Protein AF-A0A7W6WYX1-F1 (afdb_monomer)

Structure (mmCIF, N/CA/C/O backbone):
data_AF-A0A7W6WYX1-F1
#
_entry.id   AF-A0A7W6WYX1-F1
#
loop_
_atom_site.group_PDB
_atom_site.id
_atom_site.type_symbol
_atom_site.label_atom_id
_atom_site.label_alt_id
_atom_site.label_comp_id
_atom_site.label_asym_id
_atom_site.label_entity_id
_atom_site.label_seq_id
_atom_site.pdbx_PDB_ins_code
_atom_site.Cartn_x
_atom_site.Cartn_y
_atom_site.Cartn_z
_atom_site.occupancy
_atom_site.B_iso_or_equiv
_atom_site.auth_seq_id
_atom_site.auth_comp_id
_atom_site.auth_asym_id
_atom_site.auth_atom_id
_atom_site.pdbx_PDB_model_num
ATOM 1 N N . MET A 1 1 ? 3.612 -6.960 -27.242 1.00 79.12 1 MET A N 1
ATOM 2 C CA . MET A 1 1 ? 4.574 -7.527 -26.271 1.00 79.12 1 MET A CA 1
ATOM 3 C C . MET A 1 1 ? 4.546 -6.633 -25.048 1.00 79.12 1 MET A C 1
ATOM 5 O O . MET A 1 1 ? 4.596 -5.424 -25.233 1.00 79.12 1 MET A O 1
ATOM 9 N N . LEU A 1 2 ? 4.389 -7.190 -23.848 1.00 91.19 2 LEU A N 1
ATOM 10 C CA . LEU A 1 2 ? 4.328 -6.389 -22.624 1.00 91.19 2 LEU A CA 1
ATOM 11 C C . LEU A 1 2 ? 5.716 -5.837 -22.250 1.00 91.19 2 LEU A C 1
ATOM 13 O O . LEU A 1 2 ? 6.714 -6.540 -22.471 1.00 91.19 2 LEU A O 1
ATOM 17 N N . PRO A 1 3 ? 5.795 -4.624 -21.671 1.00 95.12 3 PRO A N 1
ATOM 18 C CA . PRO A 1 3 ? 7.022 -4.099 -21.080 1.00 95.12 3 PRO A CA 1
ATOM 19 C C . PRO A 1 3 ? 7.662 -5.089 -20.085 1.00 95.12 3 PRO A C 1
ATOM 21 O O . PRO A 1 3 ? 6.947 -5.864 -19.443 1.00 95.12 3 PRO A O 1
ATOM 24 N N . PRO A 1 4 ? 9.003 -5.128 -19.949 1.00 96.19 4 PRO A N 1
ATOM 25 C CA . PRO A 1 4 ? 9.671 -6.074 -19.052 1.00 96.19 4 PRO A CA 1
ATOM 26 C C . PRO A 1 4 ? 9.230 -5.978 -17.587 1.00 96.19 4 PRO A C 1
ATOM 28 O O . PRO A 1 4 ? 9.061 -7.011 -16.946 1.00 96.19 4 PRO A O 1
ATOM 31 N N . ASP A 1 5 ? 9.017 -4.765 -17.080 1.00 97.50 5 ASP A N 1
ATOM 32 C CA . ASP A 1 5 ? 8.541 -4.503 -15.720 1.00 97.50 5 ASP A CA 1
ATOM 33 C C . ASP A 1 5 ? 7.114 -5.029 -15.510 1.00 97.50 5 ASP A C 1
ATOM 35 O O . ASP A 1 5 ? 6.855 -5.708 -14.517 1.00 97.50 5 ASP A O 1
ATOM 39 N N . GLN A 1 6 ? 6.227 -4.834 -16.492 1.00 98.06 6 GLN A N 1
ATOM 40 C CA . GLN A 1 6 ? 4.883 -5.414 -16.466 1.00 98.06 6 GLN A CA 1
ATOM 41 C C . GLN A 1 6 ? 4.912 -6.947 -16.449 1.00 98.06 6 GLN A C 1
ATOM 43 O O . GLN A 1 6 ? 4.190 -7.565 -15.674 1.00 98.06 6 GLN A O 1
ATOM 48 N N . ARG A 1 7 ? 5.775 -7.582 -17.254 1.00 97.62 7 ARG A N 1
ATOM 49 C CA . ARG A 1 7 ? 5.896 -9.053 -17.262 1.00 97.62 7 ARG A CA 1
ATOM 50 C C . ARG A 1 7 ? 6.354 -9.611 -15.917 1.00 97.62 7 ARG A C 1
ATOM 52 O O . ARG A 1 7 ? 5.877 -10.666 -15.516 1.00 97.62 7 ARG A O 1
ATOM 59 N N . LEU A 1 8 ? 7.283 -8.929 -15.243 1.00 97.88 8 LEU A N 1
ATOM 60 C CA . LEU A 1 8 ? 7.735 -9.320 -13.906 1.00 97.88 8 LEU A CA 1
ATOM 61 C C . LEU A 1 8 ? 6.602 -9.197 -12.887 1.00 97.88 8 LEU A C 1
ATOM 63 O O . LEU A 1 8 ? 6.393 -10.112 -12.100 1.00 97.88 8 LEU A O 1
ATOM 67 N N . PHE A 1 9 ? 5.844 -8.102 -12.938 1.00 98.38 9 PHE A N 1
ATOM 68 C CA . PHE A 1 9 ? 4.691 -7.906 -12.066 1.00 98.38 9 PHE A CA 1
ATOM 69 C C . PHE A 1 9 ? 3.618 -8.978 -12.283 1.00 98.38 9 PHE A C 1
ATOM 71 O O . PHE A 1 9 ? 3.158 -9.597 -11.329 1.00 98.38 9 PHE A O 1
ATOM 78 N N . GLU A 1 10 ? 3.256 -9.251 -13.537 1.00 98.00 10 GLU A N 1
ATOM 79 C CA . GLU A 1 10 ? 2.283 -10.294 -13.868 1.00 98.00 10 GLU A CA 1
ATOM 80 C C . GLU A 1 10 ? 2.762 -11.687 -13.445 1.00 98.00 10 GLU A C 1
ATOM 82 O O . GLU A 1 10 ? 1.959 -12.472 -12.946 1.00 98.00 10 GLU A O 1
ATOM 87 N N . ALA A 1 11 ? 4.058 -11.989 -13.577 1.00 98.12 11 ALA A N 1
ATOM 88 C CA . ALA A 1 11 ? 4.630 -13.235 -13.073 1.00 98.12 11 ALA A CA 1
ATOM 89 C C . ALA A 1 11 ? 4.517 -13.345 -11.543 1.00 98.12 11 ALA A C 1
ATOM 91 O O . ALA A 1 11 ? 4.150 -14.405 -11.037 1.00 98.12 11 ALA A O 1
ATOM 92 N N . ASP A 1 12 ? 4.752 -12.251 -10.812 1.00 98.44 12 ASP A N 1
ATOM 93 C CA . ASP A 1 12 ? 4.635 -12.225 -9.350 1.00 98.44 12 ASP A CA 1
ATOM 94 C C . ASP A 1 12 ? 3.190 -12.435 -8.883 1.00 98.44 12 ASP A C 1
ATOM 96 O O . ASP A 1 12 ? 2.964 -13.119 -7.887 1.00 98.44 12 ASP A O 1
ATOM 100 N N . LEU A 1 13 ? 2.198 -11.958 -9.640 1.00 98.31 13 LEU A N 1
ATOM 101 C CA . LEU A 1 13 ? 0.783 -12.253 -9.379 1.00 98.31 13 LEU A CA 1
ATOM 102 C C . LEU A 1 13 ? 0.410 -13.726 -9.608 1.00 98.31 13 LEU A C 1
ATOM 104 O O . LEU A 1 13 ? -0.584 -14.203 -9.066 1.00 98.31 13 LEU A O 1
ATOM 108 N N . GLN A 1 14 ? 1.186 -14.461 -10.408 1.00 98.31 14 GLN A N 1
ATOM 109 C CA . GLN A 1 14 ? 1.001 -15.904 -10.608 1.00 98.31 14 GLN A CA 1
ATOM 110 C C . GLN A 1 14 ? 1.846 -16.752 -9.645 1.00 98.31 14 GLN A C 1
ATOM 112 O O . GLN A 1 14 ? 1.721 -17.982 -9.634 1.00 98.31 14 GLN A O 1
ATOM 117 N N . SER A 1 15 ? 2.688 -16.121 -8.821 1.00 98.56 15 SER A N 1
ATOM 118 C CA . SER A 1 15 ? 3.536 -16.812 -7.849 1.00 98.56 15 SER A CA 1
ATOM 119 C C . SER A 1 15 ? 2.704 -17.592 -6.825 1.00 98.56 15 SER A C 1
ATOM 121 O O . SER A 1 15 ? 1.497 -17.378 -6.660 1.00 98.56 15 SER A O 1
ATOM 123 N N . THR A 1 16 ? 3.321 -18.572 -6.170 1.00 98.56 16 THR A N 1
ATOM 124 C CA . THR A 1 16 ? 2.636 -19.343 -5.120 1.00 98.56 16 THR A CA 1
ATOM 125 C C . THR A 1 16 ? 2.392 -18.462 -3.901 1.00 98.56 16 THR A C 1
ATOM 127 O O . THR A 1 16 ? 1.328 -18.528 -3.303 1.00 98.56 16 THR A O 1
ATOM 130 N N . GLU A 1 17 ? 3.347 -17.594 -3.598 1.00 98.56 17 GLU A N 1
ATOM 131 C CA . GLU A 1 17 ? 3.376 -16.656 -2.488 1.00 98.56 17 GLU A CA 1
ATOM 132 C C . GLU A 1 17 ? 2.204 -15.671 -2.577 1.00 98.56 17 GLU A C 1
ATOM 134 O O . GLU A 1 17 ? 1.422 -15.540 -1.634 1.00 98.56 17 GLU A O 1
ATOM 139 N N . TYR A 1 18 ? 1.995 -15.059 -3.750 1.00 98.81 18 TYR A N 1
ATOM 140 C CA . TYR A 1 18 ? 0.855 -14.166 -3.959 1.00 98.81 18 TYR A CA 1
ATOM 141 C C . TYR A 1 18 ? -0.479 -14.906 -3.817 1.00 98.81 18 TYR A C 1
ATOM 143 O O . TYR A 1 18 ? -1.392 -14.428 -3.135 1.00 98.81 18 TYR A O 1
ATOM 151 N N . ARG A 1 19 ? -0.595 -16.080 -4.454 1.00 98.62 19 ARG A N 1
ATOM 152 C CA . ARG A 1 19 ? -1.829 -16.878 -4.460 1.00 98.62 19 ARG A CA 1
ATOM 153 C C . ARG A 1 19 ? -2.173 -17.442 -3.084 1.00 98.62 19 ARG A C 1
ATOM 155 O O . ARG A 1 19 ? -3.355 -17.536 -2.772 1.00 98.62 19 ARG A O 1
ATOM 162 N N . ASP A 1 20 ? -1.184 -17.791 -2.268 1.00 98.69 20 ASP A N 1
ATOM 163 C CA . ASP A 1 20 ? -1.392 -18.282 -0.904 1.00 98.69 20 ASP A CA 1
ATOM 164 C C . ASP A 1 20 ? -1.987 -17.190 -0.004 1.00 98.69 20 ASP A C 1
ATOM 166 O O . ASP A 1 20 ? -3.011 -17.413 0.643 1.00 98.69 20 ASP A O 1
ATOM 170 N N . GLY A 1 21 ? -1.433 -15.974 -0.026 1.00 98.69 21 GLY A N 1
ATOM 171 C CA . GLY A 1 21 ? -2.019 -14.861 0.725 1.00 98.69 21 GLY A CA 1
ATOM 172 C C . GLY A 1 21 ? -3.404 -14.450 0.219 1.00 98.69 21 GLY A C 1
ATOM 173 O O . GLY A 1 21 ? -4.291 -14.160 1.026 1.00 98.69 21 GLY A O 1
ATOM 174 N N . ALA A 1 22 ? -3.640 -14.528 -1.096 1.00 98.69 22 ALA A N 1
ATOM 175 C CA . ALA A 1 22 ? -4.968 -14.320 -1.666 1.00 98.69 22 ALA A CA 1
ATOM 176 C C . ALA A 1 22 ? -5.974 -15.395 -1.220 1.00 98.69 22 ALA A C 1
ATOM 178 O O . ALA A 1 22 ? -7.089 -15.068 -0.812 1.00 98.69 22 ALA A O 1
ATOM 179 N N . ALA A 1 23 ? -5.577 -16.671 -1.217 1.00 98.50 23 ALA A N 1
ATOM 180 C CA . ALA A 1 23 ? -6.407 -17.780 -0.745 1.00 98.50 23 ALA A CA 1
ATOM 181 C C . ALA A 1 23 ? -6.720 -17.684 0.759 1.00 98.50 23 ALA A C 1
ATOM 183 O O . ALA A 1 23 ? -7.814 -18.050 1.187 1.00 98.50 23 ALA A O 1
ATOM 184 N N . LYS A 1 24 ? -5.788 -17.147 1.555 1.00 98.44 24 LYS A N 1
ATOM 185 C CA . LYS A 1 24 ? -5.978 -16.840 2.984 1.00 98.44 24 LYS A CA 1
ATOM 186 C C . LYS A 1 24 ? -6.829 -15.592 3.236 1.00 98.44 24 LYS A C 1
ATOM 188 O O . LYS A 1 24 ? -7.159 -15.310 4.385 1.00 98.44 24 LYS A O 1
ATOM 193 N N . GLY A 1 25 ? -7.184 -14.845 2.190 1.00 98.38 25 GLY A N 1
ATOM 194 C CA . GLY A 1 25 ? -7.963 -13.616 2.303 1.00 98.38 25 GLY A CA 1
ATOM 195 C C . GLY A 1 25 ? -7.184 -12.445 2.904 1.00 98.38 25 GLY A C 1
ATOM 196 O O . GLY A 1 25 ? -7.800 -11.558 3.483 1.00 98.38 25 GLY A O 1
ATOM 197 N N . LEU A 1 26 ? -5.851 -12.438 2.799 1.00 98.69 26 LEU A N 1
ATOM 1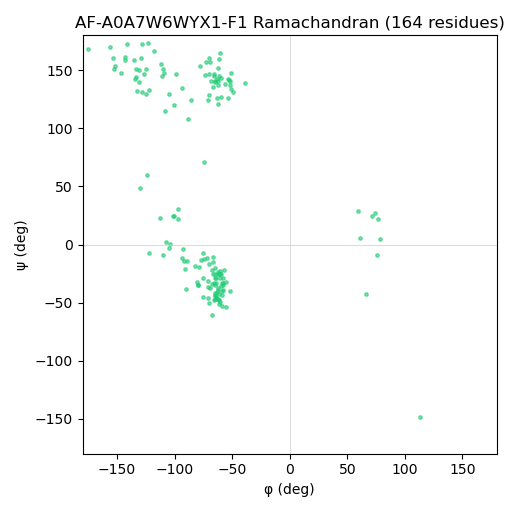98 C CA . LEU A 1 26 ? -5.008 -11.348 3.306 1.00 98.69 26 LEU A CA 1
ATOM 199 C C . LEU A 1 26 ? -4.983 -10.157 2.345 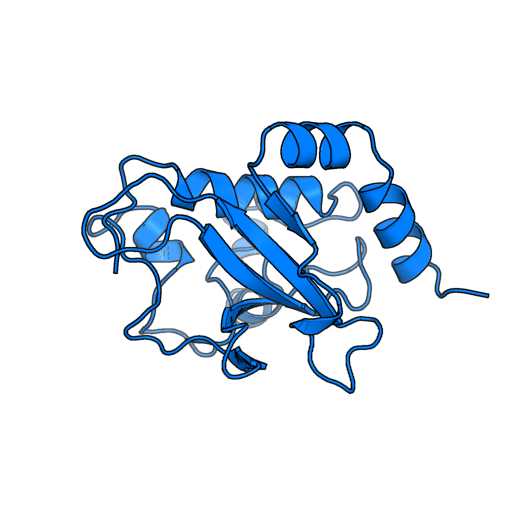1.00 98.69 26 LEU A C 1
ATOM 201 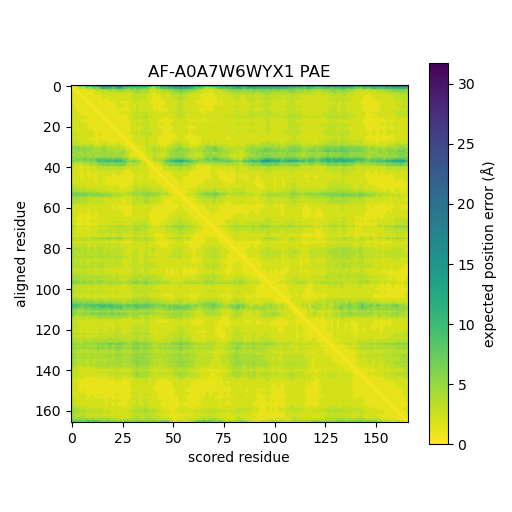O O . LEU A 1 26 ? -4.951 -9.007 2.781 1.00 98.69 26 LEU A O 1
ATOM 205 N N . TRP A 1 27 ? -5.030 -10.427 1.043 1.00 98.81 27 TRP A N 1
ATOM 206 C CA . TRP A 1 27 ? -5.033 -9.418 -0.012 1.00 98.81 27 TRP A CA 1
ATOM 207 C C . TRP A 1 27 ? -5.661 -9.950 -1.299 1.00 98.81 27 TRP A C 1
ATOM 209 O O . TRP A 1 27 ? -5.879 -11.148 -1.461 1.00 98.81 27 TRP A O 1
ATOM 219 N N . GLY A 1 28 ? -5.897 -9.064 -2.259 1.00 98.38 28 GLY A N 1
ATOM 220 C CA . GLY A 1 28 ? -6.308 -9.447 -3.605 1.00 98.38 28 GLY A CA 1
ATOM 221 C C . GLY A 1 28 ? -6.394 -8.250 -4.538 1.00 98.38 28 GLY A C 1
ATOM 222 O O . GLY A 1 28 ? -6.327 -7.104 -4.100 1.00 98.38 28 GLY A O 1
ATOM 223 N N . GLN A 1 29 ? -6.516 -8.506 -5.840 1.00 97.38 29 GLN A N 1
ATOM 224 C CA . GLN A 1 29 ? -6.774 -7.440 -6.807 1.00 97.38 29 GLN A CA 1
ATOM 225 C C . GLN A 1 29 ? -8.195 -6.898 -6.637 1.00 97.38 29 GLN A C 1
ATOM 227 O O . GLN A 1 29 ? -9.125 -7.634 -6.294 1.00 97.38 29 GLN A O 1
ATOM 232 N N . VAL A 1 30 ? -8.358 -5.603 -6.892 1.00 95.81 30 VAL A N 1
ATOM 233 C CA . VAL A 1 30 ? -9.679 -4.971 -6.972 1.00 95.81 30 VAL A CA 1
ATOM 234 C C . VAL A 1 30 ? -10.422 -5.488 -8.204 1.00 95.81 30 VAL A C 1
ATOM 236 O O . VAL A 1 30 ? -9.821 -5.684 -9.262 1.00 95.81 30 VAL A O 1
ATOM 239 N N . ALA A 1 31 ? -11.728 -5.727 -8.070 1.00 89.44 31 ALA A N 1
ATOM 240 C CA . ALA A 1 31 ? -12.548 -6.203 -9.175 1.00 89.44 31 ALA A CA 1
ATOM 241 C C . ALA A 1 31 ? -12.594 -5.166 -10.306 1.00 89.44 31 ALA A C 1
ATOM 243 O O . ALA A 1 31 ? -12.691 -3.965 -10.063 1.00 89.44 31 ALA A O 1
ATOM 244 N N . THR A 1 32 ? -12.588 -5.625 -11.561 1.00 88.38 32 THR A N 1
ATOM 245 C CA . THR A 1 32 ? -12.559 -4.742 -12.740 1.00 88.38 32 THR A CA 1
ATOM 246 C C . THR A 1 32 ? -13.699 -3.719 -12.763 1.00 88.38 32 THR A C 1
ATOM 248 O O . THR A 1 32 ? -13.499 -2.610 -13.242 1.00 88.38 32 THR A O 1
ATOM 251 N N . ALA A 1 33 ? -14.873 -4.061 -12.223 1.00 87.69 33 ALA A N 1
ATOM 252 C CA . ALA A 1 33 ? -16.024 -3.156 -12.151 1.00 87.69 33 ALA A CA 1
ATOM 253 C C . ALA A 1 33 ? -15.804 -1.949 -11.216 1.00 87.69 33 ALA A C 1
ATOM 255 O O . ALA A 1 33 ? -16.424 -0.899 -11.409 1.00 87.69 33 ALA A O 1
ATOM 256 N N . ASP A 1 34 ? -14.914 -2.086 -10.234 1.00 89.56 34 ASP A N 1
ATOM 257 C CA . ASP A 1 34 ? -14.623 -1.038 -9.257 1.00 89.56 34 ASP A CA 1
ATOM 258 C C . ASP A 1 34 ? -13.473 -0.139 -9.729 1.00 89.56 34 ASP A C 1
ATOM 260 O O . ASP A 1 34 ? -13.378 1.009 -9.305 1.00 89.56 34 ASP A O 1
ATOM 264 N N . LEU A 1 35 ? -12.632 -0.615 -10.654 1.00 91.69 35 LEU A N 1
ATOM 265 C CA . LEU A 1 35 ? -11.506 0.151 -11.185 1.00 91.69 35 LEU A CA 1
ATOM 266 C C . LEU A 1 35 ? -11.952 1.435 -11.918 1.00 91.69 35 LEU A C 1
ATOM 268 O O . LEU A 1 35 ? -13.035 1.485 -12.513 1.00 91.69 35 LEU A O 1
ATOM 272 N N . PRO A 1 36 ? -11.102 2.478 -11.937 1.00 90.56 36 PRO A N 1
ATOM 273 C CA . PRO A 1 36 ? -11.251 3.595 -12.864 1.00 90.56 36 PRO A CA 1
ATOM 274 C C . PRO A 1 36 ? -11.351 3.135 -14.328 1.00 90.56 36 PRO A C 1
ATOM 276 O O . PRO A 1 36 ? -10.644 2.230 -14.761 1.00 90.56 36 PRO A O 1
ATOM 279 N N . GLU A 1 37 ? -12.184 3.808 -15.126 1.00 85.62 37 GLU A N 1
ATOM 280 C CA . GLU A 1 37 ? -12.402 3.458 -16.543 1.00 85.62 37 GLU A CA 1
ATOM 281 C C . GLU A 1 37 ? -11.102 3.484 -17.369 1.00 85.62 37 GLU A C 1
ATOM 283 O O . GLU A 1 37 ? -10.908 2.674 -18.270 1.00 85.62 37 GLU A O 1
ATOM 288 N N . ALA A 1 38 ? -10.181 4.385 -17.023 1.00 86.19 38 ALA A N 1
ATOM 289 C CA . ALA A 1 38 ? -8.894 4.553 -17.689 1.00 86.19 38 ALA A CA 1
ATOM 290 C C . ALA A 1 38 ? -7.732 3.824 -16.983 1.00 86.19 38 ALA A C 1
ATOM 292 O O . ALA A 1 38 ? -6.575 4.216 -17.154 1.00 86.19 38 ALA A O 1
ATOM 293 N N . THR A 1 39 ? -7.999 2.799 -16.163 1.00 91.38 39 THR A N 1
ATOM 294 C CA . THR A 1 39 ? -6.921 2.028 -15.528 1.00 91.38 39 THR A CA 1
ATOM 295 C C . THR A 1 39 ? -6.067 1.330 -16.580 1.00 91.38 39 THR A C 1
ATOM 297 O O . THR A 1 39 ? -6.534 0.494 -17.350 1.00 91.38 39 THR A O 1
ATOM 300 N N . ALA A 1 40 ? -4.781 1.661 -16.576 1.00 93.69 40 ALA A N 1
ATOM 301 C CA . ALA A 1 40 ? -3.774 1.068 -17.436 1.00 93.69 40 ALA A CA 1
ATOM 302 C C . ALA A 1 40 ? -2.461 0.921 -16.666 1.00 93.69 40 ALA A C 1
ATOM 304 O O . ALA A 1 40 ? -2.211 1.639 -15.693 1.00 93.69 40 ALA A O 1
ATOM 305 N N . TRP A 1 41 ? -1.592 0.022 -17.135 1.00 96.06 41 TRP A N 1
ATOM 306 C CA . TRP A 1 41 ? -0.219 -0.062 -16.642 1.00 96.06 41 TRP A CA 1
ATOM 307 C C . TRP A 1 41 ? 0.450 1.328 -16.686 1.00 96.06 41 TRP A C 1
ATOM 309 O O . TRP A 1 41 ? 0.342 2.008 -17.712 1.00 96.06 41 TRP A O 1
ATOM 319 N N . PRO A 1 42 ? 1.150 1.772 -15.623 1.00 97.06 42 PRO A N 1
ATOM 320 C CA . PRO A 1 42 ? 1.575 1.018 -14.438 1.00 97.06 42 PRO A CA 1
ATOM 321 C C . PRO A 1 42 ? 0.709 1.234 -13.182 1.00 97.06 42 PRO A C 1
ATOM 323 O O . PRO A 1 42 ? 1.206 1.080 -12.070 1.00 97.06 42 PRO A O 1
ATOM 326 N N . GLN A 1 43 ? -0.561 1.619 -13.328 1.00 97.75 43 GLN A N 1
ATOM 327 C CA . GLN A 1 43 ? -1.478 1.759 -12.194 1.00 97.75 43 GLN A CA 1
ATOM 328 C C . GLN A 1 43 ? -2.129 0.416 -11.863 1.00 97.75 43 GLN A C 1
ATOM 330 O O . GLN A 1 43 ? -2.754 -0.207 -12.723 1.00 97.75 43 GLN A O 1
ATOM 335 N N . VAL A 1 44 ? -1.995 -0.023 -10.614 1.00 97.88 44 VAL A N 1
ATOM 336 C CA . VAL A 1 44 ? -2.544 -1.293 -10.121 1.00 97.88 44 VAL A CA 1
ATOM 337 C C . VAL A 1 44 ? -3.253 -1.079 -8.791 1.00 97.88 44 VAL A C 1
ATOM 339 O O . VAL A 1 44 ? -2.905 -0.180 -8.030 1.00 97.88 44 VAL A O 1
ATOM 342 N N . TYR A 1 45 ? -4.265 -1.898 -8.515 1.00 98.38 45 TYR A N 1
ATOM 343 C CA . TYR A 1 45 ? -5.143 -1.708 -7.366 1.00 98.38 45 TYR A CA 1
ATOM 344 C C . TYR A 1 45 ? -5.317 -3.019 -6.617 1.00 98.38 45 TYR A C 1
ATOM 346 O O . TYR A 1 45 ? -5.626 -4.057 -7.214 1.00 98.38 45 TYR A O 1
ATOM 354 N N . PHE A 1 46 ? -5.167 -2.950 -5.301 1.00 98.69 46 PHE A N 1
ATOM 355 C CA . PHE A 1 46 ? -5.347 -4.084 -4.405 1.00 98.69 46 PHE A CA 1
ATOM 356 C C . PHE A 1 46 ? -6.286 -3.724 -3.264 1.00 98.69 46 PHE A C 1
ATOM 358 O O . PHE A 1 46 ? -6.476 -2.554 -2.941 1.00 98.69 46 PHE A O 1
ATOM 365 N N . TRP A 1 47 ? -6.836 -4.740 -2.621 1.00 98.69 47 TRP A N 1
ATOM 366 C CA . TRP A 1 47 ? -7.339 -4.640 -1.262 1.00 98.69 47 TRP A CA 1
ATOM 367 C C . TRP A 1 47 ? -6.429 -5.438 -0.324 1.00 98.69 47 TRP A C 1
ATOM 369 O O . TRP A 1 47 ? -5.816 -6.425 -0.732 1.00 98.69 47 TRP A O 1
ATOM 379 N N . MET A 1 48 ? -6.350 -5.003 0.931 1.00 98.81 48 MET A N 1
ATOM 380 C CA . MET A 1 48 ? -5.641 -5.664 2.028 1.00 98.81 48 MET A CA 1
ATOM 381 C C . MET A 1 48 ? -6.593 -5.807 3.211 1.00 98.81 48 MET A C 1
ATOM 383 O O . MET A 1 48 ? -7.251 -4.836 3.591 1.00 98.81 48 MET A O 1
ATOM 387 N N . ALA A 1 49 ? -6.678 -7.002 3.788 1.00 98.75 49 ALA A N 1
ATOM 388 C CA . ALA A 1 49 ? -7.478 -7.251 4.979 1.00 98.75 49 ALA A CA 1
ATOM 389 C C . ALA A 1 49 ? -6.923 -6.492 6.191 1.00 98.75 49 ALA A C 1
ATOM 391 O O . ALA A 1 49 ? -5.710 -6.331 6.338 1.00 98.75 49 ALA A O 1
ATOM 392 N N . ALA A 1 50 ? -7.824 -6.073 7.073 1.00 98.69 50 ALA A N 1
ATOM 393 C CA . ALA A 1 50 ? -7.513 -5.400 8.323 1.00 98.69 50 ALA A CA 1
ATOM 394 C C . ALA A 1 50 ? -8.138 -6.143 9.509 1.00 98.69 50 ALA A C 1
ATOM 396 O O . ALA A 1 50 ? -9.184 -6.791 9.393 1.00 98.69 50 ALA A O 1
ATOM 397 N N . ALA A 1 51 ? -7.506 -6.043 10.679 1.00 98.44 51 ALA A N 1
ATOM 398 C CA . ALA A 1 51 ? -8.065 -6.624 11.891 1.00 98.44 51 ALA A CA 1
ATOM 399 C C . ALA A 1 51 ? -9.410 -5.961 12.224 1.00 98.44 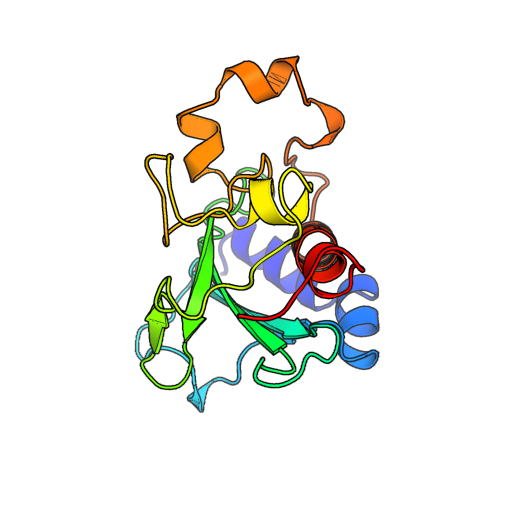51 ALA A C 1
ATOM 401 O O . ALA A 1 51 ? -9.568 -4.750 12.113 1.00 98.44 51 ALA A O 1
ATOM 402 N N . LYS A 1 52 ? -10.395 -6.731 12.695 1.00 98.00 52 LYS A N 1
ATOM 403 C CA . LYS A 1 52 ? -11.709 -6.161 13.028 1.00 98.00 52 LYS A CA 1
ATOM 404 C C . LYS A 1 52 ? -11.585 -5.084 14.113 1.00 98.00 52 LYS A C 1
ATOM 406 O O . LYS A 1 52 ? -11.049 -5.340 15.197 1.00 98.00 52 LYS A O 1
ATOM 411 N N . ARG A 1 53 ? -12.135 -3.901 13.836 1.00 97.56 53 ARG A N 1
ATOM 412 C CA . ARG A 1 53 ? -12.313 -2.787 14.776 1.00 97.56 53 ARG A CA 1
ATOM 413 C C . ARG A 1 53 ? -13.722 -2.230 14.613 1.00 97.56 53 ARG A C 1
ATOM 415 O O . ARG A 1 53 ? -14.264 -2.208 13.510 1.00 97.56 53 ARG A O 1
ATOM 422 N N . VAL A 1 54 ? -14.346 -1.831 15.718 1.00 94.94 54 VAL A N 1
ATOM 423 C CA . VAL A 1 54 ? -15.707 -1.279 15.686 1.00 94.94 54 VAL A CA 1
ATOM 424 C C . VAL A 1 54 ? -15.694 0.013 14.871 1.00 94.94 54 VAL A C 1
ATOM 426 O O . VAL A 1 54 ? -14.905 0.903 15.157 1.00 94.94 54 VAL A O 1
ATOM 429 N N . GLY A 1 55 ? -16.561 0.103 13.860 1.00 92.00 55 GLY A N 1
ATOM 430 C CA . GLY A 1 55 ? -16.679 1.293 13.011 1.00 92.00 55 GLY A CA 1
ATOM 431 C C . GLY A 1 55 ? -15.604 1.441 11.928 1.00 92.00 55 GLY A C 1
ATOM 432 O O . GLY A 1 55 ? -15.623 2.442 11.222 1.00 92.00 55 GLY A O 1
ATOM 433 N N . ALA A 1 56 ? -14.707 0.464 11.761 1.00 97.00 56 ALA A N 1
ATOM 434 C CA . ALA A 1 56 ? -13.695 0.461 10.705 1.00 97.00 56 ALA A CA 1
ATOM 435 C C . ALA A 1 56 ? -13.969 -0.652 9.671 1.00 97.00 56 ALA A C 1
ATOM 437 O O . ALA A 1 56 ? -14.635 -1.641 10.003 1.00 97.00 56 ALA A O 1
ATOM 438 N N . PRO A 1 57 ? -13.485 -0.518 8.423 1.00 97.25 57 PRO A N 1
ATOM 439 C CA . PRO A 1 57 ? -13.679 -1.536 7.399 1.00 97.25 57 PRO A CA 1
ATOM 440 C C . PRO A 1 57 ? -12.874 -2.810 7.698 1.00 97.25 57 PRO A C 1
ATOM 442 O O . PRO A 1 57 ? -11.864 -2.790 8.397 1.00 97.25 57 PRO A O 1
ATOM 445 N N . ASP A 1 58 ? -13.314 -3.933 7.126 1.00 97.62 58 ASP A N 1
ATOM 446 C CA . ASP A 1 58 ? -12.608 -5.221 7.196 1.00 97.62 58 ASP A CA 1
ATOM 447 C C . ASP A 1 58 ? -11.405 -5.299 6.242 1.00 97.62 58 ASP A C 1
ATOM 449 O O . ASP A 1 58 ? -10.576 -6.203 6.348 1.00 97.62 58 ASP A O 1
ATOM 453 N N . ARG A 1 59 ? -11.315 -4.355 5.301 1.00 98.06 59 ARG A N 1
ATOM 454 C CA . ARG A 1 59 ? -10.246 -4.236 4.317 1.00 98.06 59 ARG A CA 1
ATOM 455 C C . ARG A 1 59 ? -10.065 -2.787 3.883 1.00 98.06 59 ARG A C 1
ATOM 457 O O . ARG A 1 59 ? -11.029 -2.029 3.799 1.00 98.06 59 ARG A O 1
ATOM 464 N N . TYR A 1 60 ? -8.846 -2.437 3.506 1.00 98.50 60 TYR A N 1
ATOM 465 C CA . TYR A 1 60 ? -8.539 -1.172 2.846 1.00 98.50 60 TYR A CA 1
ATOM 466 C C . TYR A 1 60 ? -8.137 -1.426 1.403 1.00 98.50 60 TYR A C 1
ATOM 468 O O . TYR A 1 60 ? -7.491 -2.430 1.110 1.00 98.50 60 TYR A O 1
ATOM 476 N N . HIS A 1 61 ? -8.501 -0.512 0.507 1.00 98.50 61 HIS A N 1
ATOM 477 C CA . HIS A 1 61 ? -8.053 -0.560 -0.878 1.00 98.50 61 HIS A CA 1
ATOM 478 C C . HIS A 1 61 ? -6.873 0.385 -1.068 1.00 98.50 61 HIS A C 1
ATOM 480 O O . HIS A 1 61 ? -6.791 1.429 -0.419 1.00 98.50 61 HIS A O 1
ATOM 486 N N . VAL A 1 62 ? -5.954 0.010 -1.948 1.00 98.44 62 VAL A N 1
ATOM 487 C CA . VAL A 1 62 ? -4.769 0.791 -2.284 1.00 98.44 62 VAL A CA 1
ATOM 488 C C . VAL A 1 62 ? -4.621 0.909 -3.789 1.00 98.44 62 VAL A C 1
ATOM 490 O O . VAL A 1 62 ? -4.844 -0.055 -4.522 1.00 98.44 62 VAL A O 1
ATOM 493 N N . ALA A 1 63 ? -4.232 2.099 -4.230 1.00 98.00 63 ALA A N 1
ATOM 494 C CA . ALA A 1 63 ? -3.814 2.378 -5.594 1.00 98.00 63 ALA A CA 1
ATOM 495 C C . ALA A 1 63 ? -2.294 2.525 -5.609 1.00 98.00 63 ALA A C 1
ATOM 497 O O . ALA A 1 63 ? -1.753 3.281 -4.799 1.00 98.00 63 ALA A O 1
ATOM 498 N N . LEU A 1 64 ? -1.619 1.813 -6.510 1.00 98.38 64 LEU A N 1
ATOM 499 C CA . LEU A 1 64 ? -0.166 1.824 -6.637 1.00 98.38 64 LEU A CA 1
ATOM 500 C C . LEU A 1 64 ? 0.256 2.249 -8.045 1.00 98.38 64 LEU A C 1
ATOM 502 O O . LEU A 1 64 ? -0.201 1.680 -9.036 1.00 98.38 64 LEU A O 1
ATOM 506 N N . ASP A 1 65 ? 1.213 3.170 -8.119 1.00 98.19 65 ASP A N 1
ATOM 507 C CA . ASP A 1 65 ? 2.056 3.367 -9.295 1.00 98.19 65 ASP A CA 1
ATOM 508 C C . ASP A 1 65 ? 3.281 2.452 -9.196 1.00 98.19 65 ASP A C 1
ATOM 510 O O . ASP A 1 65 ? 4.198 2.709 -8.409 1.00 98.19 65 ASP A O 1
ATOM 514 N N . VAL A 1 66 ? 3.321 1.404 -10.021 1.00 98.44 66 VAL A N 1
ATOM 515 C CA . VAL A 1 66 ? 4.431 0.439 -10.077 1.00 98.44 66 VAL A CA 1
ATOM 516 C C . VAL A 1 66 ? 5.373 0.677 -11.262 1.00 98.44 66 VAL A C 1
ATOM 518 O O . VAL A 1 66 ? 6.046 -0.244 -11.723 1.00 98.44 66 VAL A O 1
ATOM 521 N N . LYS A 1 67 ? 5.454 1.905 -11.790 1.00 98.00 67 LYS A N 1
ATOM 522 C CA . LYS A 1 67 ? 6.342 2.226 -12.920 1.00 98.00 67 LYS A CA 1
ATOM 523 C C . LYS A 1 67 ? 7.789 1.809 -12.644 1.00 98.00 67 LYS A C 1
ATOM 525 O O . LYS A 1 67 ? 8.385 2.270 -11.672 1.00 98.00 67 LYS A O 1
ATOM 530 N N . GLY A 1 68 ? 8.378 1.016 -13.545 1.00 97.56 68 GLY A N 1
ATOM 531 C CA . GLY A 1 68 ? 9.745 0.516 -13.377 1.00 97.56 68 GLY A CA 1
ATOM 532 C C . GLY A 1 68 ? 9.855 -0.585 -12.322 1.00 97.56 68 GLY A C 1
ATOM 533 O O . GLY A 1 68 ? 10.909 -0.719 -11.704 1.00 97.56 68 GLY A O 1
ATOM 534 N N . TYR A 1 69 ? 8.770 -1.333 -12.102 1.00 98.25 69 TYR A N 1
ATOM 535 C CA . TYR A 1 69 ? 8.631 -2.390 -11.103 1.00 98.25 69 TYR A CA 1
ATOM 536 C C . TYR A 1 69 ? 9.894 -3.255 -10.930 1.00 98.25 69 TYR A C 1
ATOM 538 O O . TYR A 1 69 ? 10.576 -3.606 -11.898 1.00 98.25 69 TYR A O 1
ATOM 546 N N . ARG A 1 70 ? 10.201 -3.574 -9.665 1.00 95.12 70 ARG A N 1
ATOM 547 C CA . ARG A 1 70 ? 11.460 -4.144 -9.140 1.00 95.12 70 ARG A CA 1
ATOM 548 C C . ARG A 1 70 ? 12.687 -3.228 -9.234 1.00 95.12 70 ARG A C 1
ATOM 550 O O . ARG A 1 70 ? 13.435 -3.143 -8.268 1.00 95.12 70 ARG A O 1
ATOM 557 N N . ALA A 1 71 ? 12.905 -2.510 -10.336 1.00 96.50 71 ALA A N 1
ATOM 558 C CA . ALA A 1 71 ? 14.026 -1.565 -10.438 1.00 96.50 71 ALA A CA 1
ATOM 559 C C . ALA A 1 71 ? 13.783 -0.259 -9.657 1.00 96.50 71 ALA A C 1
ATOM 561 O O . ALA A 1 71 ? 14.730 0.367 -9.183 1.00 96.50 71 ALA A O 1
ATOM 562 N N . ALA A 1 72 ? 12.520 0.140 -9.517 1.00 96.06 72 ALA A N 1
ATOM 563 C CA . ALA A 1 72 ? 12.078 1.288 -8.742 1.00 96.06 72 ALA A CA 1
ATOM 564 C C . ALA A 1 72 ? 11.000 0.874 -7.737 1.00 96.06 72 ALA A C 1
ATOM 566 O O . ALA A 1 72 ? 10.182 -0.007 -8.017 1.00 96.06 72 ALA A O 1
ATOM 567 N N . SER A 1 73 ? 10.995 1.543 -6.583 1.00 96.62 73 SER A N 1
ATOM 568 C CA . SER A 1 73 ? 9.951 1.379 -5.576 1.00 96.62 73 SER A CA 1
ATOM 569 C C . SER A 1 73 ? 8.579 1.784 -6.140 1.00 96.62 73 SER A C 1
ATOM 571 O O . SER A 1 73 ? 8.508 2.749 -6.922 1.00 96.62 73 SER A O 1
ATOM 573 N N . PRO A 1 74 ? 7.492 1.103 -5.737 1.00 97.88 74 PRO A N 1
ATOM 574 C CA . PRO A 1 74 ? 6.133 1.588 -5.950 1.00 97.88 74 PRO A CA 1
ATOM 575 C C . PRO A 1 74 ? 5.888 2.934 -5.251 1.00 97.88 74 PRO A C 1
ATOM 577 O O . PRO A 1 74 ? 6.631 3.321 -4.351 1.00 97.88 74 PRO A O 1
ATOM 580 N N . THR A 1 75 ? 4.817 3.628 -5.621 1.00 98.12 75 THR A N 1
ATOM 581 C CA . THR A 1 75 ? 4.205 4.667 -4.775 1.00 98.12 75 THR A CA 1
ATOM 582 C C . THR A 1 75 ? 2.746 4.331 -4.572 1.00 98.12 75 THR A C 1
ATOM 584 O O . THR A 1 75 ? 2.058 4.053 -5.553 1.00 98.12 75 THR A O 1
ATOM 587 N N . GLY A 1 76 ? 2.288 4.326 -3.320 1.00 96.44 76 GLY A N 1
ATOM 588 C CA . GLY A 1 76 ? 0.963 3.834 -2.971 1.00 96.44 76 GLY A CA 1
ATOM 589 C C . GLY A 1 76 ? 0.189 4.747 -2.039 1.00 96.44 76 GLY A C 1
ATOM 590 O O . GLY A 1 76 ? 0.742 5.343 -1.122 1.00 96.44 76 GLY A O 1
ATOM 591 N N . CYS A 1 77 ? -1.120 4.823 -2.241 1.00 97.38 77 CYS A N 1
ATOM 592 C CA . CYS A 1 77 ? -2.027 5.487 -1.315 1.00 97.38 77 CYS A CA 1
ATOM 593 C C . CYS A 1 77 ? -3.270 4.637 -1.068 1.00 97.38 77 CYS A C 1
ATOM 595 O O . CYS A 1 77 ? -3.623 3.775 -1.877 1.00 97.38 77 CYS A O 1
ATOM 597 N N . PHE A 1 78 ? -3.958 4.896 0.046 1.00 98.25 78 PHE A N 1
ATOM 598 C CA . PHE A 1 78 ? -5.298 4.357 0.229 1.00 98.25 78 PHE A CA 1
ATOM 599 C C . PHE A 1 78 ? -6.250 4.956 -0.805 1.00 98.25 78 PHE A C 1
ATOM 601 O O . PHE A 1 78 ? -6.198 6.148 -1.116 1.00 98.25 78 PHE A O 1
ATOM 608 N N . TRP A 1 79 ? -7.129 4.114 -1.326 1.00 97.62 79 TRP A N 1
ATOM 609 C CA . TRP A 1 79 ? -8.046 4.421 -2.412 1.00 97.62 79 TRP A CA 1
ATOM 610 C C . TRP A 1 79 ? -9.461 3.994 -2.029 1.00 97.62 79 TRP A C 1
ATOM 612 O O . TRP A 1 79 ? -9.650 3.066 -1.245 1.00 97.62 79 TRP A O 1
ATOM 622 N N . ASP A 1 80 ? -10.450 4.697 -2.560 1.00 96.06 80 ASP A N 1
ATOM 623 C CA . ASP A 1 80 ? -11.861 4.415 -2.343 1.00 96.06 80 ASP A CA 1
ATOM 624 C C . ASP A 1 80 ? -12.479 3.835 -3.628 1.00 96.06 80 ASP A C 1
ATOM 626 O O . ASP A 1 80 ? -12.569 4.553 -4.629 1.00 96.06 80 ASP A O 1
ATOM 630 N N . PRO A 1 81 ? -12.934 2.567 -3.626 1.00 94.19 81 PRO A N 1
ATOM 631 C CA . PRO A 1 81 ? -13.578 1.954 -4.786 1.00 94.19 81 PRO A CA 1
ATOM 632 C C . PRO A 1 81 ? -14.911 2.580 -5.180 1.00 94.19 81 PRO A C 1
ATOM 634 O O . PRO A 1 81 ? -15.291 2.500 -6.347 1.00 94.19 81 PRO A O 1
ATOM 637 N N . LEU A 1 82 ? -15.622 3.212 -4.244 1.00 92.94 82 LEU A N 1
ATOM 638 C CA . LEU A 1 82 ? -16.939 3.784 -4.514 1.00 92.94 82 LEU A CA 1
ATOM 639 C C . LEU A 1 82 ? -16.823 5.076 -5.317 1.00 92.94 82 LEU A C 1
ATOM 641 O O . LEU A 1 82 ? -17.548 5.285 -6.289 1.00 92.94 82 LEU A O 1
ATOM 645 N N . THR A 1 83 ? -15.899 5.943 -4.910 1.00 94.12 83 THR A N 1
ATOM 646 C CA . THR A 1 83 ? -15.646 7.229 -5.575 1.00 94.12 83 THR A CA 1
ATOM 647 C C . THR A 1 83 ? -14.571 7.134 -6.653 1.00 94.12 83 THR A C 1
ATOM 649 O O . THR A 1 83 ? -14.454 8.029 -7.490 1.00 94.12 83 THR A O 1
ATOM 652 N N . ARG A 1 84 ? -13.811 6.034 -6.668 1.00 93.81 84 ARG A N 1
ATOM 653 C CA . ARG A 1 84 ? -12.669 5.772 -7.550 1.00 93.81 84 ARG A CA 1
ATOM 654 C C . ARG A 1 84 ? -11.550 6.803 -7.423 1.00 93.81 84 ARG A C 1
ATOM 656 O O . ARG A 1 84 ? -10.776 7.009 -8.360 1.00 93.81 84 ARG A O 1
ATOM 663 N N . THR A 1 85 ? -11.413 7.407 -6.248 1.00 93.12 85 THR A N 1
ATOM 664 C CA . THR A 1 85 ? -10.390 8.411 -5.934 1.00 93.12 85 THR A CA 1
ATOM 665 C C . THR A 1 85 ? -9.538 7.999 -4.740 1.00 93.12 85 THR A C 1
ATOM 667 O O . THR A 1 85 ? -9.805 7.001 -4.078 1.00 93.12 85 THR A O 1
ATOM 670 N N . THR A 1 86 ? -8.494 8.770 -4.442 1.00 95.12 86 THR A N 1
ATOM 671 C CA . THR A 1 86 ? -7.766 8.656 -3.173 1.00 95.12 86 THR A CA 1
ATOM 672 C C . THR A 1 86 ? -8.733 8.711 -1.988 1.00 95.12 86 THR A C 1
ATOM 674 O O . THR A 1 86 ? -9.646 9.537 -1.973 1.00 95.12 86 THR A O 1
ATOM 677 N N . LEU A 1 87 ? -8.513 7.849 -0.996 1.00 97.31 87 LEU A N 1
ATOM 678 C CA . LEU A 1 87 ? -9.321 7.795 0.216 1.00 97.31 87 LEU A CA 1
ATOM 679 C C . LEU A 1 87 ? -9.142 9.076 1.043 1.00 97.31 87 LEU A C 1
ATOM 681 O O . LEU A 1 87 ? -8.013 9.526 1.265 1.00 97.31 87 LEU A O 1
ATOM 685 N N . ASP A 1 88 ? -10.251 9.624 1.539 1.00 96.25 88 ASP A N 1
ATOM 686 C CA . ASP A 1 88 ? -10.250 10.789 2.424 1.00 96.25 88 ASP A CA 1
ATOM 687 C C . ASP A 1 88 ? -9.390 10.539 3.678 1.00 96.25 88 ASP A C 1
ATOM 689 O O . ASP A 1 88 ? -9.447 9.469 4.285 1.00 96.25 88 ASP A O 1
ATOM 693 N N . LEU A 1 89 ? -8.594 11.528 4.100 1.00 95.88 89 LEU A N 1
ATOM 694 C CA . LEU A 1 89 ? -7.682 11.404 5.250 1.00 95.88 89 LEU A CA 1
ATOM 695 C C . LEU A 1 89 ? -8.399 11.110 6.578 1.00 95.88 89 LEU A C 1
ATOM 697 O O . LEU A 1 89 ? -7.795 10.543 7.497 1.00 95.88 89 LEU A O 1
ATOM 701 N N . SER A 1 90 ? -9.672 11.491 6.693 1.00 95.44 90 SER A N 1
ATOM 702 C CA . SER A 1 90 ? -10.526 11.144 7.831 1.00 95.44 90 SER A CA 1
ATOM 703 C C . SER A 1 90 ? -10.901 9.666 7.863 1.00 95.44 90 SER A C 1
ATOM 705 O O . SER A 1 90 ? -11.328 9.204 8.908 1.00 95.44 90 SER A O 1
ATOM 707 N N . GLN A 1 91 ? -10.733 8.939 6.755 1.00 97.06 91 GLN A N 1
ATOM 708 C CA . GLN A 1 91 ? -10.990 7.501 6.625 1.00 97.06 91 GLN A CA 1
ATOM 709 C C . GLN A 1 91 ? -9.698 6.666 6.600 1.00 97.06 91 GLN A C 1
ATOM 711 O O . GLN A 1 91 ? -9.751 5.436 6.552 1.00 97.06 91 GLN A O 1
ATOM 716 N N . TRP A 1 92 ? -8.525 7.308 6.635 1.00 97.62 92 TRP A N 1
ATOM 717 C CA . TRP A 1 92 ? -7.248 6.605 6.762 1.00 97.62 92 TRP A CA 1
ATOM 718 C C . TRP A 1 92 ? -7.154 5.898 8.112 1.00 97.62 92 TRP A C 1
ATOM 720 O O . TRP A 1 92 ? -7.527 6.491 9.129 1.00 97.62 92 TRP A O 1
ATOM 730 N N . PRO A 1 93 ? -6.590 4.681 8.151 1.00 97.81 93 PRO A N 1
ATOM 731 C CA . PRO A 1 93 ? -6.486 3.951 9.392 1.00 97.81 93 PRO A CA 1
ATOM 732 C C . PRO A 1 93 ? -5.551 4.663 10.380 1.00 97.81 93 PRO A C 1
ATOM 734 O O . PRO A 1 93 ? -4.547 5.269 9.997 1.00 97.81 93 PRO A O 1
ATOM 737 N N . LYS A 1 94 ? -5.875 4.573 11.669 1.00 97.38 94 LYS A N 1
ATOM 738 C CA . LYS A 1 94 ? -5.138 5.179 12.780 1.00 97.38 94 LYS A CA 1
ATOM 739 C C . LYS A 1 94 ? -4.429 4.116 13.599 1.00 97.38 94 LYS A C 1
ATOM 741 O O . LYS A 1 94 ? -4.914 2.993 13.754 1.00 97.38 94 LYS A O 1
ATOM 746 N N . GLY A 1 95 ? -3.278 4.504 14.136 1.00 97.31 95 GLY A N 1
ATOM 747 C CA . GLY A 1 95 ? -2.468 3.655 14.995 1.00 97.31 95 GLY A CA 1
ATOM 748 C C . GLY A 1 95 ? -2.299 4.219 16.394 1.00 97.31 95 GLY A C 1
ATOM 749 O O . GLY A 1 95 ? -2.549 5.405 16.623 1.00 97.31 95 GLY A O 1
ATOM 750 N N . LYS A 1 96 ? -1.806 3.389 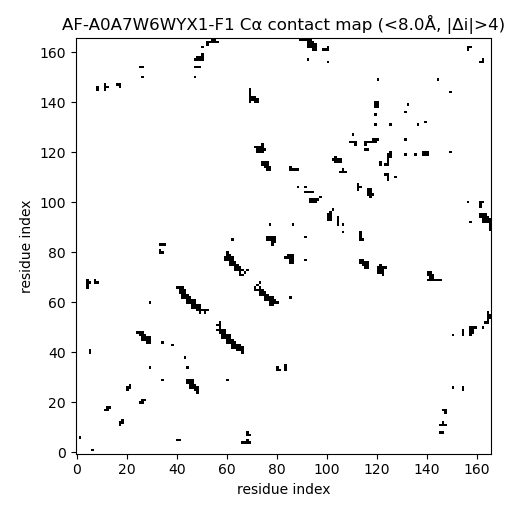17.317 1.00 98.00 96 LYS A N 1
ATOM 751 C CA . LYS A 1 96 ? -1.316 3.864 18.618 1.00 98.00 96 LYS A CA 1
ATOM 752 C C . LYS A 1 96 ? -0.293 4.993 18.422 1.00 98.00 96 LYS A C 1
ATOM 754 O O . LYS A 1 96 ? 0.522 4.888 17.499 1.00 98.00 96 LYS A O 1
ATOM 759 N N . PRO A 1 97 ? -0.293 6.035 19.271 1.00 96.62 97 PRO A N 1
ATOM 760 C CA . PRO A 1 97 ? 0.728 7.077 19.226 1.00 96.62 97 PRO A CA 1
ATOM 761 C C . PRO A 1 97 ? 2.141 6.484 19.245 1.00 96.62 97 PRO A C 1
ATOM 763 O O . PRO A 1 97 ? 2.378 5.483 19.920 1.00 96.62 97 PRO A O 1
ATOM 766 N N . ASP A 1 98 ? 3.045 7.076 18.465 1.00 95.12 98 ASP A N 1
ATOM 767 C CA . ASP A 1 98 ? 4.464 6.705 18.344 1.00 95.12 98 ASP A CA 1
ATOM 768 C C . ASP A 1 98 ? 4.746 5.273 17.844 1.00 95.12 98 ASP A C 1
ATOM 770 O O . ASP A 1 98 ? 5.899 4.851 17.753 1.00 95.12 98 ASP A O 1
ATOM 774 N N . SER A 1 99 ? 3.713 4.522 17.451 1.00 98.06 99 SER A N 1
ATOM 775 C CA . SER A 1 99 ? 3.876 3.208 16.825 1.00 98.06 99 SER A CA 1
ATOM 776 C C . SER A 1 99 ? 4.403 3.320 15.397 1.00 98.06 99 SER A C 1
ATOM 778 O O . SER A 1 99 ? 4.148 4.304 14.689 1.00 98.06 99 SER A O 1
ATOM 780 N N . ARG A 1 100 ? 5.026 2.237 14.914 1.00 97.25 100 ARG A N 1
ATOM 781 C CA . ARG A 1 100 ? 5.378 2.078 13.496 1.00 97.25 100 ARG A CA 1
ATOM 782 C C . ARG A 1 100 ? 4.168 2.312 12.586 1.00 97.25 100 ARG A C 1
ATOM 784 O O . ARG A 1 100 ? 4.298 2.973 11.560 1.00 97.25 100 ARG A O 1
ATOM 791 N N . PHE A 1 101 ? 2.995 1.826 12.990 1.00 98.31 101 PHE A N 1
ATOM 792 C CA . PHE A 1 101 ? 1.743 2.048 12.273 1.00 98.31 101 PHE A CA 1
ATOM 793 C C . PHE A 1 101 ? 1.470 3.541 12.059 1.00 98.31 101 PHE A C 1
ATOM 795 O O . PHE A 1 101 ? 1.276 3.989 10.929 1.00 98.31 101 PHE A O 1
ATOM 802 N N . SER A 1 102 ? 1.484 4.316 13.151 1.00 97.12 102 SER A N 1
ATOM 803 C CA . SER A 1 102 ? 1.197 5.755 13.124 1.00 97.12 102 SER A CA 1
ATOM 804 C C . SER A 1 102 ? 2.230 6.548 12.321 1.00 97.12 102 SER A C 1
ATOM 806 O O . SER A 1 102 ? 1.896 7.562 11.714 1.00 97.12 102 SER A O 1
ATOM 808 N N . VAL A 1 103 ? 3.472 6.056 12.270 1.00 96.62 103 VAL A N 1
ATOM 809 C CA . VAL A 1 103 ? 4.553 6.606 11.452 1.00 96.62 103 VAL A CA 1
ATOM 810 C C . VAL A 1 103 ? 4.290 6.355 9.971 1.00 96.62 103 VAL A C 1
ATOM 812 O O . VAL A 1 103 ? 4.367 7.310 9.203 1.00 96.62 103 VAL A O 1
ATOM 815 N N . VAL A 1 104 ? 3.983 5.118 9.574 1.00 97.50 104 VAL A N 1
ATOM 816 C CA . VAL A 1 104 ? 3.844 4.716 8.164 1.00 97.50 104 VAL A CA 1
ATOM 817 C C . VAL A 1 104 ? 2.581 5.295 7.527 1.00 97.50 104 VAL A C 1
ATOM 819 O O . VAL A 1 104 ? 2.649 5.873 6.442 1.00 97.50 104 VAL A O 1
ATOM 822 N N . PHE A 1 105 ? 1.440 5.211 8.214 1.00 97.31 105 PHE A N 1
ATOM 823 C CA . PHE A 1 105 ? 0.150 5.716 7.726 1.00 97.31 105 PHE A CA 1
ATOM 824 C C . PHE A 1 105 ? -0.189 7.113 8.265 1.00 97.31 105 PHE A C 1
ATOM 826 O O . PHE A 1 105 ? -1.357 7.462 8.447 1.00 97.31 105 PHE A O 1
ATOM 833 N N . ARG A 1 106 ? 0.833 7.937 8.533 1.00 95.12 106 ARG A N 1
ATOM 834 C CA . ARG A 1 106 ? 0.636 9.313 9.006 1.00 95.12 106 ARG A CA 1
ATOM 835 C C . ARG A 1 106 ? -0.161 10.137 7.992 1.00 95.12 106 ARG A C 1
ATOM 837 O O . ARG A 1 106 ? 0.047 10.040 6.786 1.00 95.12 106 ARG A O 1
ATOM 844 N N . THR A 1 107 ? -1.025 11.017 8.488 1.00 93.94 107 THR A N 1
ATOM 845 C CA . THR A 1 107 ? -1.847 11.909 7.649 1.00 93.94 107 THR A CA 1
ATOM 846 C C . THR A 1 107 ? -1.392 13.369 7.680 1.00 93.94 107 THR A C 1
ATOM 848 O O . THR A 1 107 ? -2.032 14.220 7.070 1.00 93.94 107 THR A O 1
ATOM 851 N N . THR A 1 108 ? -0.308 13.681 8.394 1.00 92.25 108 THR A N 1
ATOM 852 C CA . THR A 1 108 ? 0.224 15.041 8.559 1.00 92.25 108 THR A CA 1
ATOM 853 C C . THR A 1 108 ? 1.754 15.039 8.581 1.00 92.25 108 THR A C 1
ATOM 855 O O . THR A 1 108 ? 2.389 14.008 8.811 1.00 92.25 108 THR A O 1
ATOM 858 N N . GLY A 1 109 ? 2.357 16.209 8.342 1.00 88.19 109 GLY A N 1
ATOM 859 C CA . GLY A 1 109 ? 3.785 16.437 8.588 1.00 88.19 109 GLY A CA 1
ATOM 860 C C . GLY A 1 109 ? 4.743 15.847 7.548 1.00 88.19 109 GLY A C 1
ATOM 861 O O . GLY A 1 109 ? 5.906 15.630 7.879 1.00 88.19 109 GLY A O 1
ATOM 862 N N . PHE A 1 110 ? 4.288 15.575 6.316 1.00 90.69 110 PHE A N 1
ATOM 863 C CA . PHE A 1 110 ? 5.164 15.219 5.189 1.00 90.69 110 PHE A CA 1
ATOM 864 C C . PHE A 1 110 ? 4.566 15.615 3.824 1.00 90.69 110 PHE A C 1
ATOM 866 O O . PHE A 1 110 ? 3.346 15.689 3.666 1.00 90.69 110 PHE A O 1
ATOM 873 N N . SER A 1 111 ? 5.425 15.843 2.823 1.00 92.19 111 SER A N 1
ATOM 874 C CA . SER A 1 111 ? 5.087 16.429 1.507 1.00 92.19 111 SER A CA 1
ATOM 875 C C . SER A 1 111 ? 4.068 15.633 0.676 1.00 92.19 111 SER A C 1
ATOM 877 O O . SER A 1 111 ? 3.393 16.175 -0.207 1.00 92.19 111 SER A O 1
ATOM 879 N N . PHE A 1 112 ? 3.939 14.335 0.951 1.00 94.00 112 PHE A N 1
ATOM 880 C CA . PHE A 1 112 ? 3.102 13.405 0.191 1.00 94.00 112 PHE A CA 1
ATOM 881 C C . PHE A 1 112 ? 1.904 12.889 0.994 1.00 94.00 112 PHE A C 1
ATOM 883 O O . PHE A 1 112 ? 1.349 11.847 0.654 1.00 94.00 112 PHE A O 1
ATOM 890 N N . GLN A 1 113 ? 1.475 13.619 2.031 1.00 90.56 113 GLN A N 1
ATOM 891 C CA . GLN A 1 113 ? 0.287 13.261 2.812 1.00 90.56 113 GLN A CA 1
ATOM 892 C C . GLN A 1 113 ? -0.924 12.954 1.925 1.00 90.56 113 GLN A C 1
ATOM 894 O O . GLN A 1 113 ? -1.229 13.687 0.981 1.00 90.56 113 GLN A O 1
ATOM 899 N N . GLY A 1 114 ? -1.574 11.821 2.199 1.00 92.12 114 GLY A N 1
ATOM 900 C CA . GLY A 1 114 ? -2.696 11.308 1.410 1.00 92.12 114 GLY A CA 1
ATOM 901 C C . GLY A 1 114 ? -2.318 10.666 0.074 1.00 92.12 114 GLY A C 1
ATOM 902 O O . GLY A 1 114 ? -3.170 10.068 -0.565 1.00 92.12 114 GLY A O 1
ATOM 903 N N . ARG A 1 115 ? -1.065 10.773 -0.375 1.00 94.75 115 ARG A N 1
ATOM 904 C CA . ARG A 1 115 ? -0.629 10.358 -1.721 1.00 94.75 115 ARG A CA 1
ATOM 905 C C . ARG A 1 115 ? 0.498 9.324 -1.721 1.00 94.75 115 ARG A C 1
ATOM 907 O O . ARG A 1 115 ? 0.846 8.841 -2.790 1.00 94.75 115 ARG A O 1
ATOM 914 N N . ALA A 1 116 ? 1.057 9.015 -0.555 1.00 97.31 116 ALA A N 1
ATOM 915 C CA . ALA A 1 116 ? 2.114 8.030 -0.365 1.00 97.31 116 ALA A CA 1
ATOM 916 C C . ALA A 1 116 ? 2.065 7.456 1.060 1.00 97.31 116 ALA A C 1
ATOM 918 O O . ALA A 1 116 ? 1.534 8.108 1.968 1.00 97.31 116 ALA A O 1
ATOM 919 N N . PHE A 1 117 ? 2.679 6.296 1.284 1.00 97.94 117 PHE A N 1
ATOM 920 C CA . PHE A 1 117 ? 2.941 5.780 2.632 1.00 97.94 117 PHE A CA 1
ATOM 921 C C . PHE A 1 117 ? 4.329 6.190 3.092 1.00 97.94 117 PHE A C 1
ATOM 923 O O . PHE A 1 117 ? 5.279 6.048 2.336 1.00 97.94 117 PHE A O 1
ATOM 930 N N . TYR A 1 118 ? 4.472 6.670 4.329 1.00 97.31 118 TYR A N 1
ATOM 931 C CA . TYR A 1 118 ? 5.745 7.150 4.875 1.00 97.31 118 TYR A CA 1
ATOM 932 C C . TYR A 1 118 ? 6.676 5.974 5.216 1.00 97.31 118 TYR A C 1
ATOM 934 O O . TYR A 1 118 ? 6.888 5.624 6.377 1.00 97.31 118 TYR A O 1
ATOM 942 N N . HIS A 1 119 ? 7.183 5.316 4.177 1.00 97.44 119 HIS A N 1
ATOM 943 C CA . HIS A 1 119 ? 7.980 4.103 4.265 1.00 97.44 119 HIS A CA 1
ATOM 944 C C . HIS A 1 119 ? 9.024 4.060 3.144 1.00 97.44 119 HIS A C 1
ATOM 946 O O . HIS A 1 119 ? 8.731 4.501 2.033 1.00 97.44 119 HIS A O 1
ATOM 952 N N . PRO A 1 120 ? 10.205 3.465 3.370 1.00 97.06 120 PRO A N 1
ATOM 953 C CA . PRO A 1 120 ? 11.191 3.253 2.317 1.00 97.06 120 PRO A CA 1
ATOM 954 C C . PRO A 1 120 ? 10.767 2.458 1.072 1.00 97.06 120 PRO A C 1
ATOM 956 O O . PRO A 1 120 ? 11.378 2.589 0.009 1.00 97.06 120 PRO A O 1
ATOM 959 N N . TYR A 1 121 ? 9.719 1.642 1.181 1.00 97.38 121 TYR A N 1
ATOM 960 C CA . TYR A 1 121 ? 9.108 0.980 0.020 1.00 97.38 121 TYR A CA 1
ATOM 961 C C . TYR A 1 121 ? 8.327 1.939 -0.877 1.00 97.38 121 TYR A C 1
ATOM 963 O O . TYR A 1 121 ? 7.967 1.549 -1.983 1.00 97.38 121 TYR A O 1
ATOM 971 N N . ASP A 1 122 ? 8.064 3.168 -0.436 1.00 97.50 122 ASP A N 1
ATOM 972 C CA . ASP A 1 122 ? 7.395 4.171 -1.248 1.00 97.50 122 ASP A CA 1
ATOM 973 C C . ASP A 1 122 ? 8.410 5.157 -1.839 1.00 97.50 122 ASP A C 1
ATOM 975 O O . ASP A 1 122 ? 9.145 5.852 -1.128 1.00 97.50 122 ASP A O 1
ATOM 979 N N . ARG A 1 123 ? 8.449 5.229 -3.172 1.00 96.62 123 ARG A N 1
ATOM 980 C CA . ARG A 1 123 ? 9.377 6.087 -3.918 1.00 96.62 123 ARG A CA 1
ATOM 981 C C . ARG A 1 123 ? 9.225 7.567 -3.574 1.00 96.62 123 ARG A C 1
ATOM 983 O O . ARG A 1 123 ? 10.221 8.286 -3.622 1.00 96.62 123 ARG A O 1
ATOM 990 N N . ALA A 1 124 ? 8.011 8.025 -3.269 1.00 96.19 124 ALA A N 1
ATOM 991 C CA . ALA A 1 124 ? 7.729 9.437 -3.043 1.00 96.19 124 ALA A CA 1
ATOM 992 C C . ALA A 1 124 ? 8.411 9.959 -1.762 1.00 96.19 124 ALA A C 1
ATOM 994 O O . ALA A 1 124 ? 9.294 10.801 -1.871 1.00 96.19 124 ALA A O 1
ATOM 995 N N . PRO A 1 125 ? 8.142 9.445 -0.550 1.00 95.12 125 PRO A N 1
ATOM 996 C CA . PRO A 1 125 ? 8.868 9.890 0.637 1.00 95.12 125 PRO A CA 1
ATOM 997 C C . PRO A 1 125 ? 10.359 9.542 0.585 1.00 95.12 125 PRO A C 1
ATOM 999 O O . PRO A 1 125 ? 11.160 10.305 1.115 1.00 95.12 125 PRO A O 1
ATOM 1002 N N . MET A 1 126 ? 10.766 8.472 -0.108 1.00 94.12 126 MET A N 1
ATOM 1003 C CA . MET A 1 126 ? 12.188 8.206 -0.356 1.00 94.12 126 MET A CA 1
ATOM 1004 C C . MET A 1 126 ? 12.907 9.344 -1.101 1.00 94.12 126 MET A C 1
ATOM 1006 O O . MET A 1 126 ? 14.115 9.501 -0.910 1.00 94.12 126 MET A O 1
ATOM 1010 N N . SER A 1 127 ? 12.221 10.135 -1.942 1.00 93.00 127 SER A N 1
ATOM 1011 C CA . SER A 1 127 ? 12.850 11.283 -2.617 1.0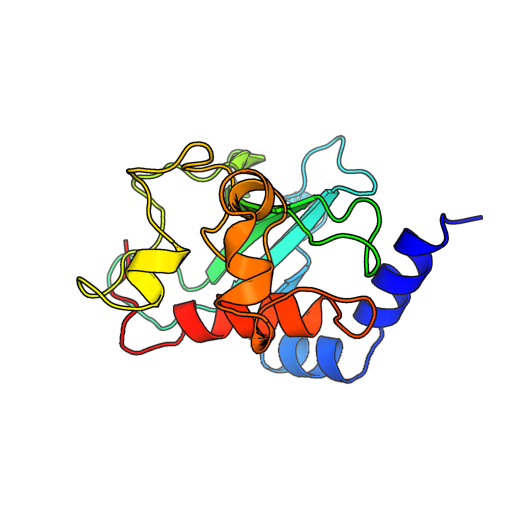0 93.00 127 SER A CA 1
ATOM 1012 C C . SER A 1 127 ? 13.149 12.439 -1.666 1.00 93.00 127 SER A C 1
ATOM 1014 O O . SER A 1 127 ? 14.145 13.134 -1.858 1.00 93.00 127 SER A O 1
ATOM 1016 N N . ASP A 1 128 ? 12.323 12.609 -0.633 1.00 92.25 128 ASP A N 1
ATOM 1017 C CA . ASP A 1 128 ? 12.470 13.661 0.382 1.00 92.25 128 ASP A CA 1
ATOM 1018 C C . ASP A 1 128 ? 13.340 13.209 1.568 1.00 92.25 128 ASP A C 1
ATOM 1020 O O . ASP A 1 128 ? 13.816 14.036 2.347 1.00 92.25 128 ASP A O 1
ATOM 1024 N N . HIS A 1 129 ? 13.589 11.900 1.687 1.00 94.69 129 HIS A N 1
ATOM 1025 C CA . HIS A 1 129 ? 14.402 11.287 2.737 1.00 94.69 129 HIS A CA 1
ATOM 1026 C C . HIS A 1 129 ? 15.555 10.434 2.173 1.00 94.69 129 HIS A C 1
ATOM 1028 O O . HIS A 1 129 ? 15.653 9.237 2.464 1.00 94.69 129 HIS A O 1
ATOM 1034 N N . PRO A 1 130 ? 16.480 11.013 1.381 1.00 93.62 130 PRO A N 1
ATOM 1035 C CA . PRO A 1 130 ? 17.584 10.259 0.786 1.00 93.62 130 PRO A CA 1
ATOM 1036 C C . PRO A 1 130 ? 18.505 9.597 1.827 1.00 93.62 130 PRO A C 1
ATOM 1038 O O . PRO A 1 130 ? 19.127 8.576 1.521 1.00 93.62 130 PRO A O 1
ATOM 1041 N N . GLN A 1 131 ? 18.571 10.132 3.053 1.00 96.62 131 GLN A N 1
ATOM 1042 C CA . GLN A 1 131 ? 19.333 9.569 4.172 1.00 96.62 131 GLN A CA 1
ATOM 1043 C C . GLN A 1 131 ? 18.849 8.179 4.604 1.00 96.62 131 GLN A C 1
ATOM 1045 O O . GLN A 1 131 ? 19.650 7.396 5.115 1.00 96.62 131 GLN A O 1
ATOM 1050 N N . TRP A 1 132 ? 17.589 7.814 4.331 1.00 96.56 132 TRP A N 1
ATOM 1051 C CA . TRP A 1 132 ? 17.064 6.489 4.674 1.00 96.56 132 TRP A CA 1
ATOM 1052 C C . TRP A 1 132 ? 17.843 5.358 4.014 1.00 96.56 132 TRP A C 1
ATOM 1054 O O . TRP A 1 132 ? 17.929 4.277 4.581 1.00 96.56 132 TRP A O 1
ATOM 1064 N N . LYS A 1 133 ? 18.500 5.606 2.876 1.00 94.25 133 LYS A N 1
ATOM 1065 C CA . LYS A 1 133 ? 19.391 4.616 2.253 1.00 94.25 133 LYS A CA 1
ATOM 1066 C C . LYS A 1 133 ? 20.528 4.178 3.179 1.00 94.25 133 LYS A C 1
ATOM 1068 O O . LYS A 1 133 ? 20.941 3.026 3.119 1.00 94.25 133 LYS A O 1
ATOM 1073 N N . ALA A 1 134 ? 21.034 5.092 4.007 1.00 96.44 134 ALA A N 1
ATOM 1074 C CA . ALA A 1 134 ? 22.089 4.814 4.977 1.00 96.44 134 ALA A CA 1
ATOM 1075 C C . ALA A 1 134 ? 21.525 4.376 6.337 1.00 96.44 134 ALA A C 1
ATOM 1077 O O . ALA A 1 134 ? 22.087 3.487 6.969 1.00 96.44 134 ALA A O 1
ATOM 1078 N N . GLU A 1 135 ? 20.419 4.979 6.779 1.00 97.06 135 GLU A N 1
ATOM 1079 C CA . GLU A 1 135 ? 19.832 4.732 8.105 1.00 97.06 135 GLU A CA 1
ATOM 1080 C C . GLU A 1 135 ? 19.005 3.439 8.168 1.00 97.06 135 GLU A C 1
ATOM 1082 O O . GLU A 1 135 ? 18.990 2.754 9.189 1.00 97.06 135 GLU A O 1
ATOM 1087 N N . LEU A 1 136 ? 18.324 3.090 7.074 1.00 95.56 136 LEU A N 1
ATOM 1088 C CA . LEU A 1 136 ? 17.354 1.996 6.984 1.00 95.56 136 LEU A CA 1
ATOM 1089 C C . LEU A 1 136 ? 17.632 1.068 5.781 1.00 95.56 136 LEU A C 1
ATOM 1091 O O . LEU A 1 136 ? 16.709 0.746 5.030 1.00 95.56 136 LEU A O 1
ATOM 1095 N N . PRO A 1 137 ? 18.877 0.594 5.566 1.00 94.94 137 PRO A N 1
ATOM 1096 C CA . PRO A 1 137 ? 19.233 -0.166 4.363 1.00 94.94 137 PRO A CA 1
ATOM 1097 C C . PRO A 1 137 ? 18.432 -1.468 4.210 1.00 94.94 137 PRO A C 1
ATOM 1099 O O . PRO A 1 137 ? 18.175 -1.904 3.093 1.00 94.94 137 PRO A O 1
ATOM 1102 N N . HIS A 1 138 ? 17.996 -2.063 5.325 1.00 93.88 138 HIS A N 1
ATOM 1103 C CA . HIS A 1 138 ? 17.200 -3.293 5.365 1.00 93.88 138 HIS A CA 1
ATOM 1104 C C . HIS A 1 138 ? 15.730 -3.100 4.955 1.00 93.88 138 HIS A C 1
ATOM 1106 O O . HIS A 1 138 ? 15.042 -4.087 4.731 1.00 93.88 138 HIS A O 1
ATOM 1112 N N . LEU A 1 139 ? 15.256 -1.853 4.849 1.00 94.62 139 LEU A N 1
ATOM 1113 C CA . LEU A 1 139 ? 13.910 -1.517 4.370 1.00 94.62 139 LEU A CA 1
ATOM 1114 C C . LEU A 1 139 ? 13.926 -0.984 2.932 1.00 94.62 139 LEU A C 1
ATOM 1116 O O . LEU A 1 139 ? 12.883 -0.614 2.401 1.00 94.62 139 LEU A O 1
ATOM 1120 N N . MET A 1 140 ? 15.091 -0.891 2.285 1.00 95.62 140 MET A N 1
ATOM 1121 C CA . MET A 1 140 ? 15.166 -0.378 0.920 1.00 95.62 140 MET A CA 1
ATOM 1122 C C . MET A 1 140 ? 14.554 -1.370 -0.058 1.00 95.62 140 MET A C 1
ATOM 1124 O O . MET A 1 140 ? 14.960 -2.529 -0.114 1.00 95.62 140 MET A O 1
ATOM 1128 N N . TRP A 1 141 ? 13.641 -0.886 -0.896 1.00 96.88 141 TRP A N 1
ATOM 1129 C CA . TRP A 1 141 ? 13.192 -1.645 -2.053 1.00 96.88 141 TRP A CA 1
ATOM 1130 C C . TRP A 1 141 ? 14.363 -1.902 -3.011 1.00 96.88 141 TRP A C 1
ATOM 1132 O O . TRP A 1 141 ? 15.166 -1.015 -3.311 1.00 96.88 141 TRP A O 1
ATOM 1142 N N . THR A 1 142 ? 14.434 -3.120 -3.528 1.00 96.06 142 THR A N 1
ATOM 1143 C CA . THR A 1 142 ? 15.465 -3.580 -4.464 1.00 96.06 142 THR A CA 1
ATOM 1144 C C . THR A 1 142 ? 14.832 -4.488 -5.515 1.00 96.06 142 THR A C 1
ATOM 1146 O O . THR A 1 142 ? 13.686 -4.911 -5.379 1.00 96.06 142 THR A O 1
ATOM 1149 N N . SER A 1 143 ? 15.606 -4.876 -6.528 1.00 96.38 143 SER A N 1
ATOM 1150 C CA . SER A 1 143 ? 15.137 -5.784 -7.578 1.00 96.38 143 SER A CA 1
ATOM 1151 C C . SER A 1 143 ? 14.824 -7.212 -7.117 1.00 96.38 143 SER A C 1
ATOM 1153 O O . SER A 1 143 ? 14.240 -7.976 -7.891 1.00 96.38 143 SER A O 1
ATOM 1155 N N . SER A 1 144 ? 15.190 -7.583 -5.885 1.00 96.50 144 SER A N 1
ATOM 1156 C CA . SER A 1 144 ? 14.789 -8.859 -5.285 1.00 96.50 144 SER A CA 1
ATOM 1157 C C . SER A 1 144 ? 13.389 -8.822 -4.677 1.00 96.50 144 SER A C 1
ATOM 1159 O O . SER A 1 144 ? 12.820 -9.888 -4.477 1.00 96.50 144 SER A O 1
ATOM 1161 N N . HIS A 1 145 ? 12.844 -7.635 -4.402 1.00 98.12 145 HIS A N 1
ATOM 1162 C CA . HIS A 1 145 ? 11.506 -7.486 -3.843 1.00 98.12 145 HIS A CA 1
ATOM 1163 C C . HIS A 1 145 ? 10.426 -7.669 -4.912 1.00 98.12 145 HIS A C 1
ATOM 1165 O O . HIS A 1 145 ? 10.626 -7.407 -6.104 1.00 98.12 145 HIS A O 1
ATOM 1171 N N . THR A 1 146 ? 9.264 -8.098 -4.448 1.00 98.38 146 THR A N 1
ATOM 1172 C CA . THR A 1 146 ? 8.061 -8.383 -5.216 1.00 98.38 146 THR A CA 1
ATOM 1173 C C . THR A 1 146 ? 6.861 -7.659 -4.609 1.00 98.38 146 THR A C 1
ATOM 1175 O O . THR A 1 146 ? 6.919 -7.073 -3.528 1.00 98.38 146 THR A O 1
ATOM 1178 N N . ILE A 1 147 ? 5.727 -7.705 -5.301 1.00 98.44 147 ILE A N 1
ATOM 1179 C CA . ILE A 1 147 ? 4.468 -7.147 -4.824 1.00 98.44 147 ILE A CA 1
ATOM 1180 C C . ILE A 1 147 ? 3.996 -7.850 -3.550 1.00 98.44 147 ILE A C 1
ATOM 1182 O O . ILE A 1 147 ? 3.298 -7.232 -2.757 1.00 98.44 147 ILE A O 1
ATOM 1186 N N . VAL A 1 148 ? 4.405 -9.104 -3.325 1.00 98.62 148 VAL A N 1
ATOM 1187 C CA . VAL A 1 148 ? 4.111 -9.818 -2.081 1.00 98.62 148 VAL A CA 1
ATOM 1188 C C . VAL A 1 148 ? 4.813 -9.141 -0.910 1.00 98.62 148 VAL A C 1
ATOM 1190 O O . VAL A 1 148 ? 4.134 -8.817 0.053 1.00 98.6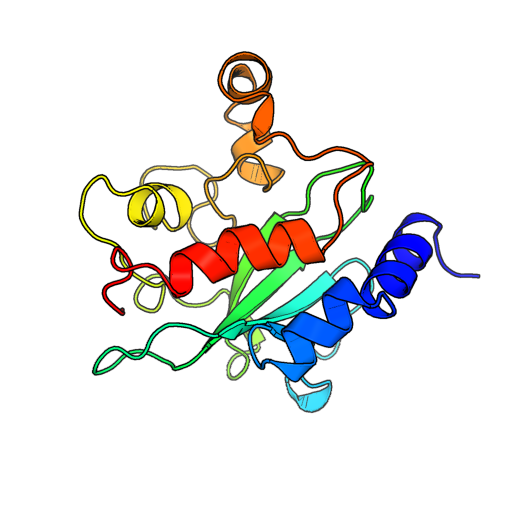2 148 VAL A O 1
ATOM 1193 N N . ASP A 1 149 ? 6.101 -8.803 -1.030 1.00 98.56 149 ASP A N 1
ATOM 1194 C CA . ASP A 1 149 ? 6.836 -8.094 0.028 1.00 98.56 149 ASP A CA 1
ATOM 1195 C C . ASP A 1 149 ? 6.178 -6.745 0.364 1.00 98.56 149 ASP A C 1
ATOM 1197 O O . ASP A 1 149 ? 6.041 -6.377 1.528 1.00 98.56 149 ASP A O 1
ATOM 1201 N N . TYR A 1 150 ? 5.710 -6.017 -0.660 1.00 98.56 150 TYR A N 1
ATOM 1202 C CA . TYR A 1 150 ? 4.943 -4.784 -0.461 1.00 98.56 150 TYR A CA 1
ATOM 1203 C C . TYR A 1 150 ? 3.640 -5.053 0.306 1.00 98.56 150 TYR A C 1
ATOM 1205 O O . TYR A 1 150 ? 3.347 -4.375 1.290 1.00 98.56 150 TYR A O 1
ATOM 1213 N N . LEU A 1 151 ? 2.841 -6.024 -0.144 1.00 98.69 151 LEU A N 1
ATOM 1214 C CA . LEU A 1 151 ? 1.548 -6.332 0.465 1.00 98.69 151 LEU A CA 1
ATOM 1215 C C . LEU A 1 151 ? 1.716 -6.830 1.901 1.00 98.69 151 LEU A C 1
ATOM 1217 O O . LEU A 1 151 ? 1.025 -6.329 2.776 1.00 98.69 151 LEU A O 1
ATOM 1221 N N . GLU A 1 152 ? 2.649 -7.740 2.168 1.00 98.50 152 GLU A N 1
ATOM 1222 C CA . GLU A 1 152 ? 2.941 -8.245 3.513 1.00 98.50 152 GLU A CA 1
ATOM 1223 C C . GLU A 1 152 ? 3.354 -7.121 4.465 1.00 98.50 152 GLU A C 1
ATOM 1225 O O . GLU A 1 152 ? 2.849 -7.036 5.587 1.00 98.50 152 GLU A O 1
ATOM 1230 N N . GLU A 1 153 ? 4.211 -6.210 4.006 1.00 98.06 153 GLU A N 1
ATOM 1231 C CA . GLU A 1 153 ? 4.687 -5.088 4.807 1.00 98.06 153 GLU A CA 1
ATOM 1232 C C . GLU A 1 153 ? 3.533 -4.195 5.294 1.00 98.06 153 GLU A C 1
ATOM 1234 O O . GLU A 1 153 ? 3.370 -3.959 6.495 1.00 98.06 153 GLU A O 1
ATOM 1239 N N . PHE A 1 154 ? 2.676 -3.730 4.383 1.00 98.56 154 PHE A N 1
ATOM 1240 C CA . PHE A 1 154 ? 1.584 -2.823 4.748 1.00 98.56 154 PHE A CA 1
ATOM 1241 C C . PHE A 1 154 ? 0.376 -3.548 5.353 1.00 98.56 154 PHE A C 1
ATOM 1243 O O . PHE A 1 154 ? -0.293 -3.002 6.233 1.00 98.56 154 PHE A O 1
ATOM 1250 N N . GLN A 1 155 ? 0.100 -4.784 4.938 1.00 98.56 155 GLN A N 1
ATOM 1251 C CA . GLN A 1 155 ? -0.999 -5.582 5.476 1.00 98.56 155 GLN A CA 1
ATOM 1252 C C . GLN A 1 155 ? -0.713 -6.044 6.908 1.00 98.56 155 GLN A C 1
ATOM 1254 O O . GLN A 1 155 ? -1.617 -6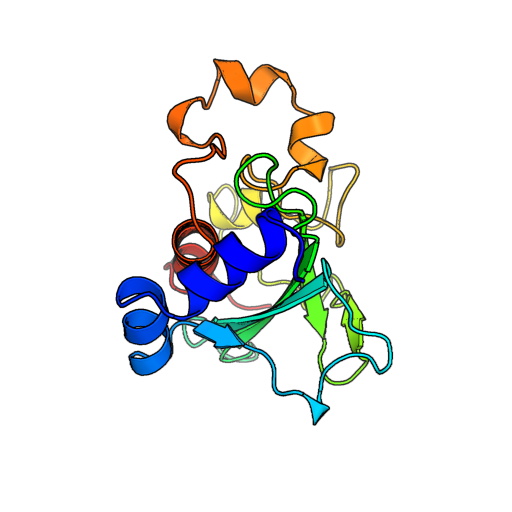.009 7.745 1.00 98.56 155 GLN A O 1
ATOM 1259 N N . SER A 1 156 ? 0.538 -6.385 7.237 1.00 98.38 156 SER A N 1
ATOM 1260 C CA . SER A 1 156 ? 0.914 -6.750 8.608 1.00 98.38 156 SER A CA 1
ATOM 1261 C C . SER A 1 156 ? 0.638 -5.616 9.601 1.00 98.38 156 SER A C 1
ATOM 1263 O O . SER A 1 156 ? 0.169 -5.865 10.714 1.00 98.38 156 SER A O 1
ATOM 1265 N N . LEU A 1 157 ? 0.820 -4.357 9.182 1.00 98.62 157 LEU A N 1
ATOM 1266 C CA . LEU A 1 157 ? 0.451 -3.185 9.975 1.00 98.62 157 LEU A CA 1
ATOM 1267 C C . LEU A 1 157 ? -1.061 -3.142 10.229 1.00 98.62 157 LEU A C 1
ATOM 1269 O O . LEU A 1 157 ? -1.473 -2.968 11.376 1.00 98.62 157 LEU A O 1
ATOM 1273 N N . LEU A 1 158 ? -1.888 -3.361 9.202 1.00 98.69 158 LEU A N 1
ATOM 1274 C CA . LEU A 1 158 ? -3.357 -3.398 9.317 1.00 98.69 158 LEU A CA 1
ATOM 1275 C C . LEU A 1 158 ? -3.878 -4.556 10.186 1.00 98.69 158 LEU A C 1
ATOM 1277 O O . LEU A 1 158 ? -4.998 -4.491 10.695 1.00 98.69 158 LEU A O 1
ATOM 1281 N N . MET A 1 159 ? -3.074 -5.599 10.388 1.00 98.31 159 MET A N 1
ATOM 1282 C CA . MET A 1 159 ? -3.385 -6.714 11.290 1.00 98.31 159 MET A CA 1
ATOM 1283 C C . MET A 1 159 ? -2.818 -6.551 12.701 1.00 98.31 159 MET A C 1
ATOM 1285 O O . MET A 1 159 ? -3.185 -7.312 13.597 1.00 98.31 159 MET A O 1
ATOM 1289 N N . SER A 1 160 ? -1.924 -5.586 12.908 1.00 98.12 160 SER A N 1
ATOM 1290 C CA . SER A 1 160 ? -1.214 -5.416 14.172 1.00 98.12 160 SER A CA 1
ATOM 1291 C C . SER A 1 160 ? -2.125 -4.928 15.304 1.00 98.12 160 SER A C 1
ATOM 1293 O O . SER A 1 160 ? -3.176 -4.316 15.094 1.00 98.12 160 SER A O 1
ATOM 1295 N N . GLU A 1 161 ? -1.687 -5.133 16.546 1.00 97.69 161 GLU A N 1
ATOM 1296 C CA . GLU A 1 161 ? -2.345 -4.546 17.720 1.00 97.69 161 GLU A CA 1
ATOM 1297 C C . GLU A 1 161 ? -2.236 -3.019 17.764 1.00 97.69 161 GLU A C 1
ATOM 1299 O O . GLU A 1 161 ? -2.949 -2.374 18.533 1.00 97.69 161 GLU A O 1
ATOM 1304 N N . ASP A 1 162 ? -1.338 -2.438 16.970 1.00 98.38 162 ASP A N 1
ATOM 1305 C CA . ASP A 1 162 ? -1.182 -0.995 16.884 1.00 98.38 162 ASP A CA 1
ATOM 1306 C C . ASP A 1 162 ? -2.255 -0.354 16.010 1.00 98.38 162 ASP A C 1
ATOM 1308 O O . ASP A 1 162 ? -2.506 0.831 16.195 1.00 98.38 162 ASP A O 1
ATOM 1312 N N . TYR A 1 163 ? -2.932 -1.108 15.137 1.00 98.50 163 TYR A N 1
ATOM 1313 C CA . TYR A 1 163 ? -4.090 -0.631 14.383 1.00 98.50 163 TYR A CA 1
ATOM 1314 C C . TYR A 1 163 ? -5.317 -0.449 15.291 1.00 98.50 163 TYR A C 1
ATOM 1316 O O . TYR A 1 163 ? -5.774 -1.394 15.948 1.00 98.50 163 TYR A O 1
ATOM 1324 N N . LEU A 1 164 ? -5.884 0.761 15.294 1.00 97.81 164 LEU A N 1
ATOM 1325 C CA . LEU A 1 164 ? -6.991 1.163 16.170 1.00 97.81 164 LEU A CA 1
ATOM 1326 C C . LEU A 1 164 ? -8.334 1.370 15.452 1.00 97.81 164 LEU A C 1
ATOM 1328 O O . LEU A 1 164 ? -9.351 1.489 16.130 1.00 97.81 164 LEU A O 1
ATOM 1332 N N . GLY A 1 165 ? -8.368 1.363 14.119 1.00 97.31 165 GLY A N 1
ATOM 1333 C CA . GLY A 1 165 ? -9.564 1.699 13.338 1.00 97.31 165 GLY A CA 1
ATOM 1334 C C . GLY A 1 165 ? -9.381 2.987 12.540 1.00 97.31 165 GLY A C 1
ATOM 1335 O O . GLY A 1 165 ? -8.270 3.273 12.099 1.00 97.31 165 GLY A O 1
ATOM 1336 N N . ILE A 1 166 ? -10.464 3.735 12.338 1.00 94.25 166 ILE A N 1
ATOM 1337 C CA . ILE A 1 166 ? -10.486 5.063 11.701 1.00 94.25 166 ILE A CA 1
ATOM 1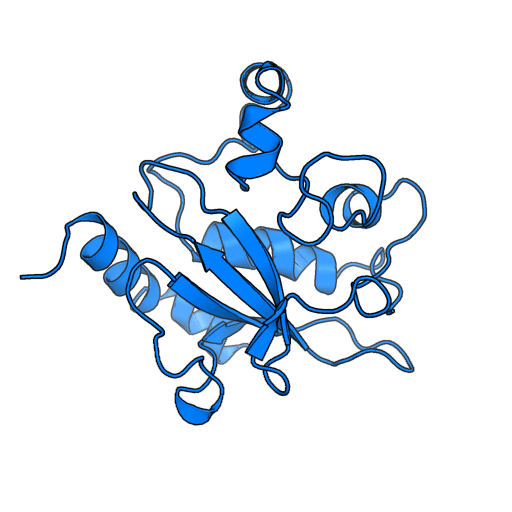338 C C . ILE A 1 166 ? -10.610 6.143 12.778 1.00 94.25 166 ILE A C 1
ATOM 1340 O O . ILE A 1 166 ? -11.348 5.892 13.757 1.00 94.25 166 ILE A O 1
#

Mean predicted aligned error: 2.7 Å

pLDDT: mean 96.26, std 3.01, range [79.12, 98.81]

Sequence (166 aa):
MLPPDQRLFEADLQSTEYRDGAAKGLWGQVATADLPEATAWPQVYFWMAAAKRVGAPDRYHVALDVKGYRAASPTGCFWDPLTRTTLDLSQWPKGKPDSRFSVVFRTTGFSFQGRAFYHPYDRAPMSDHPQWKAELPHLMWTSSHTIVDYLEEFQSLLMSEDYLGI

Solvent-accessible surface area (backbone atoms only — not comparable to full-atom values): 9104 Å² total; per-residue (Å²): 134,79,56,72,39,56,50,53,52,56,49,47,64,68,31,68,69,39,46,50,40,37,74,71,57,46,34,44,72,57,55,77,90,45,51,54,93,81,69,45,88,50,54,47,50,33,37,30,32,30,50,87,33,90,94,33,64,60,51,50,35,34,40,31,43,39,60,55,38,34,82,36,43,34,34,34,23,50,30,31,62,88,81,55,40,69,39,56,72,82,67,45,61,40,33,42,85,94,33,70,46,33,55,31,56,40,74,67,97,54,99,47,51,62,59,36,38,57,40,59,50,14,42,62,49,36,69,81,40,64,63,42,63,76,78,39,55,91,53,52,61,42,68,87,51,52,70,54,57,55,48,52,59,60,28,52,43,39,55,34,89,44,43,69,27,90

Foldseek 3Di:
DDDPQVVQQVVLCVDPLNVVCVVVVQKDFDDPVLADPPDDPPKGKMKGAFDDAPPFDRIWMKIWHQVVNQAAAIFMATADSVVNGQDDLVNQWAFDPPDPLCQQRPQDDDPQRSGGTNFLSHRVVCVVCVCCCVVPVVRHRHSVDHVSNVSCVNNVSSHDPRTHGD

Secondary structure (DSSP, 8-state):
---HHHHHHHHHHTSHHHHHHHHTTSEEEPPTTTS-TT--TTEEEEEEE----TTS-SEEEEEEE-TTBTTB--EEEEEETTTTEEPPTTSS-EE-TTSHHHHHT--SSSTTTTTS-SSTTSHHHHHH-TTHHHH-GGG---TT--HHHHHHHHHHHHHSTTEEE-

Radius of gyration: 15.28 Å; Cα contacts (8 Å, |Δi|>4): 284; chains: 1; bounding box: 39×36×46 Å

Nearest PDB structures (foldseek):
  8tyz-assembly1_C-2  TM=6.171E-01  e=2.349E-03  Ensifer aridi
  8tz0-assembly1_C  TM=6.439E-01  e=5.124E-03  Ensifer aridi
  8tz0-assembly1_D  TM=6.544E-01  e=2.007E-02  Ensifer aridi
  7z0u-assembly1_A  TM=2.557E-01  e=7.949E+00  Arabidopsis thaliana